Protein AF-A0A7J6M403-F1 (afdb_monomer_lite)

Organism: Perkinsus chesapeaki (NCBI:txid330153)

Structure (mmCIF, N/CA/C/O backbone):
data_AF-A0A7J6M403-F1
#
_entry.id   AF-A0A7J6M403-F1
#
loop_
_atom_site.group_PDB
_atom_site.id
_atom_site.type_symbol
_atom_site.label_atom_id
_atom_site.label_alt_id
_atom_site.label_comp_id
_atom_site.label_asym_id
_atom_site.label_entity_id
_atom_site.label_seq_id
_atom_site.pdbx_PDB_ins_code
_atom_site.Cartn_x
_atom_site.Cartn_y
_atom_site.Cartn_z
_atom_site.occupancy
_atom_site.B_iso_or_equiv
_atom_site.auth_seq_id
_atom_site.auth_comp_id
_atom_site.auth_asym_id
_atom_site.auth_atom_id
_atom_site.pdbx_PDB_model_num
ATOM 1 N N . MET A 1 1 ? -20.286 15.184 -53.473 1.00 50.78 1 MET A N 1
ATOM 2 C CA . MET A 1 1 ? -21.375 15.443 -52.517 1.00 50.78 1 MET A CA 1
ATOM 3 C C . MET A 1 1 ? -21.536 14.162 -51.740 1.00 50.78 1 MET A C 1
ATOM 5 O O . MET A 1 1 ? -21.828 13.176 -52.393 1.00 50.78 1 MET A O 1
ATOM 9 N N . ASP A 1 2 ? -21.154 14.152 -50.462 1.00 42.00 2 ASP A N 1
ATOM 10 C CA . ASP A 1 2 ? -21.871 13.470 -49.374 1.00 42.00 2 ASP A CA 1
ATOM 11 C C . ASP A 1 2 ? -21.068 13.509 -48.060 1.00 42.00 2 ASP A C 1
ATOM 13 O O . ASP A 1 2 ? -19.872 13.233 -48.029 1.00 42.00 2 ASP A O 1
ATOM 17 N N . ALA A 1 3 ? -21.791 13.954 -47.028 1.00 49.22 3 ALA A N 1
ATOM 18 C CA . ALA A 1 3 ? -21.673 13.758 -45.583 1.00 49.22 3 ALA A CA 1
ATOM 19 C C . ALA A 1 3 ? -20.280 13.614 -44.930 1.00 49.22 3 ALA A C 1
ATOM 21 O O . ALA A 1 3 ? -19.748 12.518 -44.788 1.00 49.22 3 ALA A O 1
ATOM 22 N N . ILE A 1 4 ? -19.772 14.721 -44.373 1.00 52.09 4 ILE A N 1
ATOM 23 C CA . ILE A 1 4 ? -18.971 14.682 -43.140 1.00 52.09 4 ILE A CA 1
ATOM 24 C C . ILE A 1 4 ? -19.943 15.051 -42.019 1.00 52.09 4 ILE A C 1
ATOM 26 O O . ILE A 1 4 ? -20.290 16.219 -41.845 1.00 52.09 4 ILE A O 1
ATOM 30 N N . GLU A 1 5 ? -20.465 14.023 -41.354 1.00 56.75 5 GLU A N 1
ATOM 31 C CA . GLU A 1 5 ? -21.315 14.151 -40.175 1.00 56.75 5 GLU A CA 1
ATOM 32 C C . GLU A 1 5 ? -20.516 14.658 -38.972 1.00 56.75 5 GLU A C 1
ATOM 34 O O . GLU A 1 5 ? -19.369 14.285 -38.726 1.00 56.75 5 GLU A O 1
ATOM 39 N N . GLN A 1 6 ? -21.190 15.544 -38.254 1.00 55.53 6 GLN A N 1
ATOM 40 C CA . GLN A 1 6 ? -20.806 16.223 -37.031 1.00 55.53 6 GLN A CA 1
ATOM 41 C C . GLN A 1 6 ? -20.882 15.259 -35.844 1.00 55.53 6 GLN A C 1
ATOM 43 O O . GLN A 1 6 ? -21.934 14.667 -35.627 1.00 55.53 6 GLN A O 1
ATOM 48 N N . LEU A 1 7 ? -19.828 15.182 -35.030 1.00 54.06 7 LEU A N 1
ATOM 49 C CA . LEU A 1 7 ? -19.908 14.723 -33.638 1.00 54.06 7 LEU A CA 1
ATOM 50 C C . LEU A 1 7 ? -18.900 15.516 -32.790 1.00 54.06 7 LEU A C 1
ATOM 52 O O . LEU A 1 7 ? -17.824 15.034 -32.444 1.00 54.06 7 LEU A O 1
ATOM 56 N N . GLU A 1 8 ? -19.259 16.762 -32.481 1.00 54.03 8 GLU A N 1
ATOM 57 C CA . GLU A 1 8 ? -18.756 17.480 -31.307 1.00 54.03 8 GLU A CA 1
ATOM 58 C C . GLU A 1 8 ? -19.761 17.223 -30.178 1.00 54.03 8 GLU A C 1
ATOM 60 O O . GLU A 1 8 ? -20.786 17.891 -30.073 1.00 54.03 8 GLU A O 1
ATOM 65 N N . GLU A 1 9 ? -19.521 16.185 -29.377 1.00 59.03 9 GLU A N 1
ATOM 66 C CA . GLU A 1 9 ? -20.312 15.915 -28.176 1.00 59.03 9 GLU A CA 1
ATOM 67 C C . GLU A 1 9 ? -19.639 16.628 -26.992 1.00 59.03 9 GLU A C 1
ATOM 69 O O . GLU A 1 9 ? -18.757 16.091 -26.319 1.00 59.03 9 GLU A O 1
ATOM 74 N N . GLU A 1 10 ? -20.010 17.895 -26.784 1.00 54.09 10 GLU A N 1
ATOM 75 C CA . GLU A 1 10 ? -19.673 18.650 -25.577 1.00 54.09 10 GLU A CA 1
ATOM 76 C C . GLU A 1 10 ? -20.407 18.035 -24.375 1.00 54.09 10 GLU A C 1
ATOM 78 O O . GLU A 1 10 ? -21.614 18.200 -24.189 1.00 54.09 10 GLU A O 1
ATOM 83 N N . GLY A 1 11 ? -19.670 17.305 -23.538 1.00 49.84 11 GLY A N 1
ATOM 84 C CA . GLY A 1 11 ? -20.152 16.904 -22.220 1.00 49.84 11 GLY A CA 1
ATOM 85 C C . GLY A 1 11 ? -20.379 18.125 -21.311 1.00 49.84 11 GLY A C 1
ATOM 86 O O . GLY A 1 11 ? -19.707 19.146 -21.471 1.00 49.84 11 GLY A O 1
ATOM 87 N N . PRO A 1 12 ? -21.297 18.049 -20.330 1.00 54.75 12 PRO A N 1
ATOM 88 C CA . PRO A 1 12 ? -21.637 19.185 -19.481 1.00 54.75 12 PRO A CA 1
ATOM 89 C C . PRO A 1 12 ? -20.428 19.670 -18.670 1.00 54.75 12 PRO A C 1
ATOM 91 O O . PRO A 1 12 ? -19.887 18.959 -17.819 1.00 54.75 12 PRO A O 1
ATOM 94 N N . VAL A 1 13 ? -20.035 20.918 -18.927 1.00 54.19 13 VAL A N 1
ATOM 95 C CA . VAL A 1 13 ? -19.053 21.669 -18.145 1.00 54.19 13 VAL A CA 1
ATOM 96 C C . VAL A 1 13 ? -19.700 22.044 -16.813 1.00 54.19 13 VAL A C 1
ATOM 98 O O . VAL A 1 13 ? -20.534 22.943 -16.737 1.00 54.19 13 VAL A O 1
ATOM 101 N N . PHE A 1 14 ? -19.332 21.340 -15.743 1.00 47.94 14 PHE A N 1
ATOM 102 C CA . PHE A 1 14 ? -19.705 21.736 -14.389 1.00 47.94 14 PHE A CA 1
ATOM 103 C C . PHE A 1 14 ? -18.747 22.824 -13.906 1.00 47.94 14 PHE A C 1
ATOM 105 O O . PHE A 1 14 ? -17.629 22.553 -13.467 1.00 47.94 14 PHE A O 1
ATOM 112 N N . GLU A 1 15 ? -19.198 24.070 -14.004 1.00 50.66 15 GLU A N 1
ATOM 113 C CA . GLU A 1 15 ? -18.518 25.228 -13.442 1.00 50.66 15 GLU A CA 1
ATOM 114 C C . GLU A 1 15 ? -18.664 25.195 -11.911 1.00 50.66 15 GLU A C 1
ATOM 116 O O . GLU A 1 15 ? -19.713 25.496 -11.343 1.00 50.66 15 GLU A O 1
ATOM 121 N N . ILE A 1 16 ? -17.612 24.753 -11.219 1.00 48.19 16 ILE A N 1
ATOM 122 C CA . ILE A 1 16 ? -17.556 24.787 -9.756 1.00 48.19 16 ILE A CA 1
ATOM 123 C C . ILE A 1 16 ? -17.140 26.202 -9.359 1.00 48.19 16 ILE A C 1
ATOM 125 O O . ILE A 1 16 ? -15.951 26.507 -9.263 1.00 48.19 16 ILE A O 1
ATOM 129 N N . THR A 1 17 ? -18.116 27.079 -9.127 1.00 51.16 17 THR A N 1
ATOM 130 C CA . THR A 1 17 ? -17.869 28.360 -8.461 1.00 51.16 17 THR A CA 1
ATOM 131 C C . THR A 1 17 ? -17.452 28.075 -7.011 1.00 51.16 17 THR A C 1
ATOM 133 O O . THR A 1 17 ? -18.241 27.494 -6.260 1.00 51.16 17 THR A O 1
ATOM 136 N N . PRO A 1 18 ? -16.232 28.434 -6.570 1.00 57.84 18 PRO A N 1
ATOM 137 C CA . PRO A 1 18 ? -15.883 28.320 -5.162 1.00 57.84 18 PRO A CA 1
ATOM 138 C C . PRO A 1 18 ? -16.746 29.294 -4.339 1.00 57.84 18 PRO A C 1
ATOM 140 O O . PRO A 1 18 ? -17.004 30.411 -4.797 1.00 57.84 18 PRO A O 1
ATOM 143 N N . PRO A 1 19 ? -17.193 28.911 -3.129 1.00 45.78 19 PRO A N 1
ATOM 144 C CA . PRO A 1 19 ? -17.911 29.823 -2.256 1.00 45.78 19 PRO A CA 1
ATOM 145 C C . PRO A 1 19 ? -16.990 30.990 -1.899 1.00 45.78 19 PRO A C 1
ATOM 147 O O . PRO A 1 19 ? -15.891 30.811 -1.375 1.00 45.78 19 PRO A O 1
ATOM 150 N N . ASN A 1 20 ? -17.453 32.185 -2.250 1.00 48.16 20 ASN A N 1
ATOM 151 C CA . ASN A 1 20 ? -16.823 33.454 -1.945 1.00 48.16 20 ASN A CA 1
ATOM 152 C C . ASN A 1 20 ? -16.826 33.623 -0.417 1.00 48.16 20 ASN A C 1
ATOM 154 O O . ASN A 1 20 ? -17.852 33.968 0.169 1.00 48.16 20 ASN A O 1
ATOM 158 N N . ASP A 1 21 ? -15.702 33.311 0.231 1.00 44.38 21 ASP A N 1
ATOM 159 C CA . ASP A 1 21 ? -15.497 33.489 1.671 1.00 44.38 2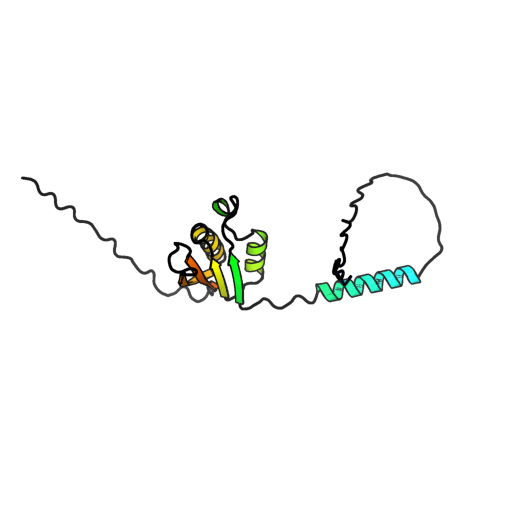1 ASP A CA 1
ATOM 160 C C . ASP A 1 21 ? -15.275 34.989 1.935 1.00 44.38 21 ASP A C 1
ATOM 162 O O . ASP A 1 21 ? -14.163 35.496 2.107 1.00 44.38 21 ASP A O 1
ATOM 166 N N . GLY A 1 22 ? -16.378 35.732 1.828 1.00 43.03 22 GLY A N 1
ATOM 167 C CA . GLY A 1 22 ? -16.460 37.169 2.027 1.00 43.03 22 GLY A CA 1
ATOM 168 C C . GLY A 1 22 ? -16.292 37.507 3.499 1.00 43.03 22 GLY A C 1
ATOM 169 O O . GLY A 1 22 ? -17.265 37.673 4.229 1.00 43.03 22 GLY A O 1
ATOM 170 N N . LEU A 1 23 ? -15.042 37.644 3.935 1.00 45.06 23 LEU A N 1
ATOM 171 C CA . LEU A 1 23 ? -14.702 38.236 5.222 1.00 45.06 23 LEU A CA 1
ATOM 172 C C . LEU A 1 23 ? -14.789 39.771 5.125 1.00 45.06 23 LEU A C 1
ATOM 174 O O . LEU A 1 23 ? -13.787 40.478 5.218 1.00 45.06 23 LEU A O 1
ATOM 178 N N . THR A 1 24 ? -15.990 40.316 4.931 1.00 43.69 24 THR A N 1
ATOM 179 C CA . THR A 1 24 ? -16.255 41.749 5.110 1.00 43.69 24 THR A CA 1
ATOM 180 C C . THR A 1 24 ? -16.683 42.000 6.547 1.00 43.69 24 THR A C 1
ATOM 182 O O . THR A 1 24 ? -17.847 41.918 6.924 1.00 43.69 24 THR A O 1
ATOM 185 N N . LYS A 1 25 ? -15.696 42.330 7.380 1.00 47.28 25 LYS A N 1
ATOM 186 C CA . LYS A 1 25 ? -15.919 42.947 8.684 1.00 47.28 25 LYS A CA 1
ATOM 187 C C . LYS A 1 25 ? -16.156 44.441 8.449 1.00 47.28 25 LYS A C 1
ATOM 189 O O . LYS A 1 25 ? -15.215 45.227 8.512 1.00 47.28 25 LYS A O 1
ATOM 194 N N . GLN A 1 26 ? -17.394 44.823 8.151 1.00 41.19 26 GLN A N 1
ATOM 195 C CA . GLN A 1 26 ? -17.844 46.202 8.316 1.00 41.19 26 GLN A CA 1
ATOM 196 C C . GLN A 1 26 ? -19.027 46.251 9.274 1.00 41.19 26 GLN A C 1
ATOM 198 O O . GLN A 1 26 ? -19.884 45.374 9.315 1.00 41.19 26 GLN A O 1
ATOM 203 N N . ARG A 1 27 ? -18.892 47.236 10.145 1.00 42.66 27 ARG A N 1
ATOM 204 C CA . ARG A 1 27 ? -19.609 47.521 11.372 1.00 42.66 27 ARG A CA 1
ATOM 205 C C . ARG A 1 27 ? -20.760 48.465 11.034 1.00 42.66 27 ARG A C 1
ATOM 207 O O . ARG A 1 27 ? -20.594 49.263 10.119 1.00 42.66 27 ARG A O 1
ATOM 214 N N . ASP A 1 28 ? -21.792 48.388 11.866 1.00 41.41 28 ASP A N 1
ATOM 215 C CA . ASP A 1 28 ? -22.802 49.415 12.133 1.00 41.41 28 ASP A CA 1
ATOM 216 C C . ASP A 1 28 ? -23.722 49.780 10.954 1.00 41.41 28 ASP A C 1
ATOM 218 O O . ASP A 1 28 ? -23.312 50.433 10.004 1.00 41.41 28 ASP A O 1
ATOM 222 N N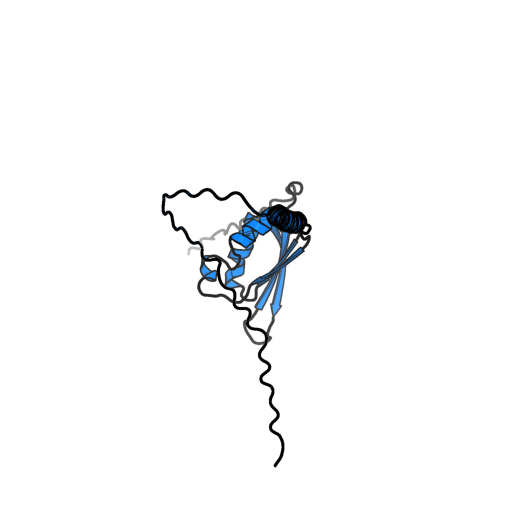 . GLU A 1 29 ? -24.986 49.358 11.023 1.00 45.12 29 GLU A N 1
ATOM 223 C CA . GLU A 1 29 ? -26.123 50.254 11.296 1.00 45.12 29 GLU A CA 1
ATOM 224 C C . GLU A 1 29 ? -27.448 49.470 11.276 1.00 45.12 29 GLU A C 1
ATOM 226 O O . GLU A 1 29 ? -27.579 48.405 10.670 1.00 45.12 29 GLU A O 1
ATOM 231 N N . GLU A 1 30 ? -28.370 49.969 12.087 1.00 50.50 30 GLU A N 1
ATOM 232 C CA . GLU A 1 30 ? -29.672 49.432 12.464 1.00 50.50 30 GLU A CA 1
ATOM 233 C C . GLU A 1 30 ? -30.656 49.451 11.284 1.00 50.50 30 GLU A C 1
ATOM 235 O O . GLU A 1 30 ? -30.609 50.371 10.478 1.00 50.50 30 GLU A O 1
ATOM 240 N N . ASP A 1 31 ? -31.587 48.492 11.218 1.00 42.38 31 ASP A N 1
ATOM 241 C CA . ASP A 1 31 ? -32.979 48.847 10.916 1.00 42.38 31 ASP A CA 1
ATOM 242 C C . ASP A 1 31 ? -33.960 47.707 11.221 1.00 42.38 31 ASP A C 1
ATOM 244 O O . ASP A 1 31 ? -33.784 46.540 10.853 1.00 42.38 31 ASP A O 1
ATOM 248 N N . GLU A 1 32 ? -35.013 48.088 11.937 1.00 51.50 32 GLU A N 1
ATOM 249 C CA . GLU A 1 32 ? -36.179 47.290 12.274 1.00 51.50 32 GLU A CA 1
ATOM 250 C C . GLU A 1 32 ? -37.001 46.977 11.019 1.00 51.50 32 GLU A C 1
ATOM 252 O O . GLU A 1 32 ? -37.567 47.881 10.423 1.00 51.50 32 GLU A O 1
ATOM 257 N N . HIS A 1 33 ? -37.201 45.698 10.688 1.00 45.75 33 HIS A N 1
ATOM 258 C CA . HIS A 1 33 ? -38.421 45.260 10.001 1.00 45.75 33 HIS A CA 1
ATOM 259 C C . HIS A 1 33 ? -38.770 43.810 10.366 1.00 45.75 33 HIS A C 1
ATOM 261 O O . HIS A 1 33 ? -38.277 42.837 9.796 1.00 45.75 33 HIS A O 1
ATOM 267 N N . GLN A 1 34 ? -39.687 43.676 11.328 1.00 50.94 34 GLN A N 1
ATOM 268 C CA . GLN A 1 34 ? -40.567 42.517 11.448 1.00 50.94 34 GLN A CA 1
ATOM 269 C C . GLN A 1 34 ? -41.503 42.477 10.233 1.00 50.94 34 GLN A C 1
ATOM 271 O O . GLN A 1 34 ? -42.363 43.345 10.121 1.00 50.94 34 GLN A O 1
ATOM 276 N N . ALA A 1 35 ? -41.369 41.471 9.365 1.00 47.78 35 ALA A N 1
ATOM 277 C CA . ALA A 1 35 ? -42.483 40.778 8.696 1.00 47.78 35 ALA A CA 1
ATOM 278 C C . ALA A 1 35 ? -41.960 39.795 7.631 1.00 47.78 35 ALA A C 1
ATOM 280 O O . ALA A 1 35 ? -41.350 40.197 6.646 1.00 47.78 35 ALA A O 1
ATOM 281 N N . GLY A 1 36 ? -42.287 38.510 7.798 1.00 45.84 36 GLY A N 1
ATOM 282 C CA . GLY A 1 36 ? -41.981 37.429 6.854 1.00 45.84 36 GLY A CA 1
ATOM 283 C C . GLY A 1 36 ? -40.774 36.607 7.314 1.00 45.84 36 GLY A C 1
ATOM 284 O O . GLY A 1 36 ? -39.715 37.150 7.576 1.00 45.84 36 GLY A O 1
ATOM 285 N N . THR A 1 37 ? -40.826 35.293 7.482 1.00 48.41 37 THR A N 1
ATOM 286 C CA . THR A 1 37 ? -41.685 34.283 6.865 1.00 48.41 37 THR A CA 1
ATOM 287 C C . THR A 1 37 ? -41.489 32.994 7.674 1.00 48.41 37 THR A C 1
ATOM 289 O O . THR A 1 37 ? -40.392 32.440 7.694 1.00 48.41 37 THR A O 1
ATOM 292 N N . ALA A 1 38 ? -42.535 32.482 8.332 1.00 53.84 38 ALA A N 1
ATOM 293 C CA . ALA A 1 38 ? -42.477 31.169 8.992 1.00 53.84 38 ALA A CA 1
ATOM 294 C C . ALA A 1 38 ? -42.060 30.053 8.004 1.00 53.84 38 ALA A C 1
ATOM 296 O O . ALA A 1 38 ? -41.293 29.164 8.357 1.00 53.84 38 ALA A O 1
ATOM 297 N N . ALA A 1 39 ? -42.431 30.200 6.728 1.00 56.16 39 ALA A N 1
ATOM 298 C CA . ALA A 1 39 ? -42.035 29.310 5.638 1.00 56.16 39 ALA A CA 1
ATOM 299 C C . ALA A 1 39 ? -40.512 29.265 5.367 1.00 56.16 39 ALA A C 1
ATOM 301 O O . ALA A 1 39 ? -39.985 28.209 5.035 1.00 56.16 39 ALA A O 1
ATOM 302 N N . ALA A 1 40 ? -39.770 30.367 5.552 1.00 53.59 40 ALA A N 1
ATOM 303 C CA . ALA A 1 40 ? -38.318 30.375 5.322 1.00 53.59 40 ALA A CA 1
ATOM 304 C C . ALA A 1 40 ? -37.523 29.763 6.489 1.00 53.59 40 ALA A C 1
ATOM 306 O O . ALA A 1 40 ? -36.380 29.335 6.309 1.00 53.59 40 ALA A O 1
ATOM 307 N N . ALA A 1 41 ? -38.106 29.724 7.691 1.00 53.59 41 ALA A N 1
ATOM 308 C CA . ALA A 1 41 ? -37.539 29.007 8.829 1.00 53.59 41 ALA A CA 1
ATOM 309 C C . ALA A 1 41 ? -37.750 27.491 8.681 1.00 53.59 41 ALA A C 1
ATOM 311 O O . ALA A 1 41 ? -36.801 26.730 8.870 1.00 53.59 41 ALA A O 1
ATOM 312 N N . GLU A 1 42 ? -38.943 27.074 8.245 1.00 55.28 42 GLU A N 1
ATOM 313 C CA . GLU A 1 42 ? -39.270 25.669 7.976 1.00 55.28 42 GLU A CA 1
ATOM 314 C C . GLU A 1 42 ? -38.431 25.092 6.822 1.00 55.28 42 GLU A C 1
ATOM 316 O O . GLU A 1 42 ? -37.837 24.025 6.972 1.00 55.28 42 GLU A O 1
ATOM 321 N N . GLU A 1 43 ? -38.251 25.814 5.709 1.00 53.12 43 GLU A N 1
ATOM 322 C CA . GLU A 1 43 ? -37.371 25.357 4.618 1.00 53.12 43 GLU A CA 1
ATOM 323 C C . GLU A 1 43 ? -35.899 25.231 5.053 1.00 53.12 43 GLU A C 1
ATOM 325 O O . GLU A 1 43 ? -35.199 24.301 4.643 1.00 53.12 43 GLU A O 1
ATOM 330 N N . ARG A 1 44 ? -35.413 26.113 5.938 1.00 54.16 44 ARG A N 1
ATOM 331 C CA . ARG A 1 44 ? -34.046 26.026 6.486 1.00 54.16 44 ARG A CA 1
ATOM 332 C C . ARG A 1 44 ? -33.865 24.848 7.447 1.00 54.16 44 ARG A C 1
ATOM 334 O O . ARG A 1 44 ? -32.767 24.290 7.492 1.00 54.16 44 ARG A O 1
ATOM 341 N N . GLU A 1 45 ? -34.891 24.450 8.196 1.00 54.88 45 GLU A N 1
ATOM 342 C CA . GLU A 1 45 ? -34.852 23.240 9.032 1.00 54.88 45 GLU A CA 1
ATOM 343 C C . GLU A 1 45 ? -34.932 21.952 8.205 1.00 54.88 45 GLU A C 1
ATOM 345 O O . GLU A 1 45 ? -34.206 20.995 8.487 1.00 54.88 45 GLU A O 1
ATOM 350 N N . VAL A 1 46 ? -35.726 21.935 7.131 1.00 56.94 46 VAL A N 1
ATOM 351 C CA . VAL A 1 46 ? -35.808 20.794 6.202 1.00 56.94 46 VAL A CA 1
ATOM 352 C C . VAL A 1 46 ? -34.479 20.577 5.464 1.00 56.94 46 VAL A C 1
ATOM 354 O O . VAL A 1 46 ? -34.037 19.443 5.287 1.00 56.94 46 VAL A O 1
ATOM 357 N N . ILE A 1 47 ? -33.775 21.648 5.086 1.00 54.41 47 ILE A N 1
ATOM 358 C CA . ILE A 1 47 ? -32.448 21.534 4.459 1.00 54.41 47 ILE A CA 1
ATOM 359 C C . ILE A 1 47 ? -31.391 21.060 5.471 1.00 54.41 47 ILE A C 1
ATOM 361 O O . ILE A 1 47 ? -30.573 20.206 5.125 1.00 54.41 47 ILE A O 1
ATOM 365 N N . LYS A 1 48 ? -31.423 21.546 6.723 1.00 54.81 48 LYS A N 1
ATOM 366 C CA . LYS A 1 48 ? -30.505 21.092 7.787 1.00 54.81 48 LYS A CA 1
ATOM 367 C C . LYS A 1 48 ? -30.693 19.612 8.124 1.00 54.81 48 LYS A C 1
ATOM 369 O O . LYS A 1 48 ? -29.717 18.864 8.122 1.00 54.81 48 LYS A O 1
ATOM 374 N N . SER A 1 49 ? -31.936 19.182 8.330 1.00 53.25 49 SER A N 1
ATOM 375 C CA . SER A 1 49 ? -32.267 17.785 8.644 1.00 53.25 49 SER A CA 1
ATOM 376 C C . SER A 1 49 ? -31.857 16.828 7.521 1.00 53.25 49 SER A C 1
ATOM 378 O O . SER A 1 49 ? -31.251 15.792 7.793 1.00 53.25 49 SER A O 1
ATOM 380 N N . ARG A 1 50 ? -32.052 17.218 6.255 1.00 50.50 50 ARG A N 1
ATOM 381 C CA . ARG A 1 50 ? -31.588 16.434 5.102 1.00 50.50 50 ARG A CA 1
ATOM 382 C C . ARG A 1 50 ? -30.056 16.349 5.019 1.00 50.50 50 ARG A C 1
ATOM 384 O O . ARG A 1 50 ? -29.520 15.299 4.675 1.00 50.50 50 ARG A O 1
ATOM 391 N N . THR A 1 51 ? -29.330 17.417 5.373 1.00 53.56 51 THR A N 1
ATOM 392 C CA . THR A 1 51 ? -27.854 17.391 5.422 1.00 53.56 51 THR A CA 1
ATOM 393 C C . THR A 1 51 ? -27.268 16.583 6.581 1.00 53.56 51 THR A C 1
ATOM 395 O O . THR A 1 51 ? -26.152 16.079 6.443 1.00 53.56 51 THR A O 1
ATOM 398 N N . ASP A 1 52 ? -27.985 16.426 7.695 1.00 51.09 52 ASP A N 1
ATOM 399 C CA . ASP A 1 52 ? -27.526 15.637 8.847 1.00 51.09 52 ASP A CA 1
ATOM 400 C C . ASP A 1 52 ? -27.722 14.124 8.644 1.00 51.09 52 ASP A C 1
ATOM 402 O O . ASP A 1 52 ? -26.911 13.313 9.104 1.00 51.09 52 ASP A O 1
ATOM 406 N N . GLU A 1 53 ? -28.732 13.727 7.870 1.00 52.66 53 GLU A N 1
ATOM 407 C CA . GLU A 1 53 ? -29.027 12.320 7.574 1.00 52.66 53 GLU A CA 1
ATOM 408 C C . GLU A 1 53 ? -27.937 11.656 6.701 1.00 52.66 53 GLU A C 1
ATOM 410 O O . GLU A 1 53 ? -27.539 10.510 6.922 1.00 52.66 53 GLU A O 1
ATOM 415 N N . TRP A 1 54 ? -27.335 12.404 5.767 1.00 54.25 54 TRP A N 1
ATOM 416 C CA . TRP A 1 54 ? -26.202 11.908 4.968 1.00 54.25 54 TRP A CA 1
ATOM 417 C C . TRP A 1 54 ? -24.870 11.900 5.725 1.00 54.25 54 TRP A C 1
ATOM 419 O O . TRP A 1 54 ? -23.968 11.141 5.376 1.00 54.25 54 TRP A O 1
ATOM 429 N N . ARG A 1 55 ? -24.723 12.737 6.760 1.00 53.97 55 ARG A N 1
ATOM 430 C CA . ARG A 1 55 ? -23.494 12.818 7.572 1.00 53.97 55 ARG A CA 1
ATOM 431 C C . ARG A 1 55 ? -23.381 11.697 8.599 1.00 53.97 55 ARG A C 1
ATOM 433 O O . ARG A 1 55 ? -22.278 11.398 9.048 1.00 53.97 55 ARG A O 1
ATOM 440 N N . THR A 1 56 ? -24.503 11.090 8.969 1.00 56.50 56 THR A N 1
ATOM 441 C CA . THR A 1 56 ? -24.571 10.023 9.978 1.00 56.50 56 THR A CA 1
ATOM 442 C C . THR A 1 56 ? -24.463 8.624 9.378 1.00 56.50 56 THR A C 1
ATOM 444 O O . THR A 1 56 ? -24.078 7.687 10.074 1.00 56.50 56 THR A O 1
ATOM 447 N N . THR A 1 57 ? -24.693 8.480 8.072 1.00 59.88 57 THR A N 1
ATOM 448 C CA . THR A 1 57 ? -24.524 7.204 7.368 1.00 59.88 57 THR A CA 1
ATOM 449 C C . THR A 1 57 ? -23.085 7.067 6.866 1.00 59.88 57 THR A C 1
ATOM 451 O O . THR A 1 57 ? -22.804 7.134 5.670 1.00 59.88 57 THR A O 1
ATOM 454 N N . THR A 1 58 ? -22.125 6.909 7.781 1.00 68.62 58 THR A N 1
ATOM 455 C CA . THR A 1 58 ? -20.759 6.549 7.379 1.00 68.62 58 THR A CA 1
ATOM 456 C C . THR A 1 58 ? -20.730 5.082 6.984 1.00 68.62 58 THR A C 1
ATOM 458 O O . THR A 1 58 ? -21.143 4.221 7.763 1.00 68.62 58 THR A O 1
ATOM 461 N N . LEU A 1 59 ? -20.221 4.794 5.786 1.00 73.44 59 LEU A N 1
ATOM 462 C CA . LEU A 1 59 ? -19.989 3.424 5.344 1.00 73.44 59 LEU A CA 1
ATOM 463 C C . LEU A 1 59 ? -19.134 2.667 6.377 1.00 73.44 59 LEU A C 1
ATOM 465 O O . LEU A 1 59 ? -18.251 3.270 7.001 1.00 73.44 59 LEU A O 1
ATOM 469 N N . PRO A 1 60 ? -19.369 1.357 6.561 1.00 82.62 60 PRO A N 1
ATOM 470 C CA . PRO A 1 60 ? -18.535 0.552 7.438 1.00 82.62 60 PRO A CA 1
ATOM 471 C C . PRO A 1 60 ? -17.079 0.598 6.969 1.00 82.62 60 PRO A C 1
ATOM 473 O O . PRO A 1 60 ? -16.787 0.760 5.781 1.00 82.62 60 PRO A O 1
ATOM 476 N N . SER A 1 61 ? -16.150 0.447 7.914 1.00 87.06 61 SER A N 1
ATOM 477 C CA . SER A 1 61 ? -14.732 0.382 7.564 1.00 87.06 61 SER A CA 1
ATOM 478 C C . SER A 1 61 ? -14.467 -0.836 6.675 1.00 87.06 61 SER A C 1
ATOM 480 O O . SER A 1 61 ? -14.941 -1.929 6.993 1.00 87.06 61 SER A O 1
ATOM 482 N N . PRO A 1 62 ? -13.737 -0.670 5.561 1.00 92.31 62 PRO A N 1
ATOM 483 C CA . PRO A 1 62 ? -13.499 -1.763 4.634 1.00 92.31 62 PRO A CA 1
ATOM 484 C C . PRO A 1 62 ? -12.566 -2.810 5.249 1.00 92.31 62 PRO A C 1
ATOM 486 O O . PRO A 1 62 ? -11.601 -2.477 5.938 1.00 92.31 62 PRO A O 1
ATOM 489 N N . ASP A 1 63 ? -12.809 -4.086 4.944 1.00 92.44 63 ASP A N 1
ATOM 490 C CA . ASP A 1 63 ? -11.916 -5.176 5.354 1.00 92.44 63 ASP A CA 1
ATOM 491 C C . ASP A 1 63 ? -10.605 -5.183 4.553 1.00 92.44 63 ASP A C 1
ATOM 493 O O . ASP A 1 63 ? -9.543 -5.508 5.092 1.00 92.44 63 ASP A O 1
ATOM 497 N N . ILE A 1 64 ? -10.685 -4.823 3.267 1.00 95.56 64 ILE A N 1
ATOM 498 C CA . ILE A 1 64 ? -9.567 -4.838 2.322 1.00 95.56 64 ILE A CA 1
ATOM 499 C C . ILE A 1 64 ? -9.510 -3.505 1.583 1.00 95.56 64 ILE A C 1
ATOM 501 O O . ILE A 1 64 ? -10.519 -3.032 1.063 1.00 95.56 64 ILE A O 1
ATOM 505 N N . VAL A 1 65 ? -8.314 -2.930 1.484 1.00 96.44 65 VAL A N 1
ATOM 506 C CA . VAL A 1 65 ? -8.040 -1.769 0.630 1.00 96.44 65 VAL A CA 1
ATOM 507 C C . VAL A 1 65 ? -6.972 -2.134 -0.392 1.00 96.44 65 VAL A C 1
ATOM 509 O O . VAL A 1 65 ? -5.915 -2.654 -0.041 1.00 96.44 65 VAL A O 1
ATOM 512 N N . VAL A 1 66 ? -7.239 -1.836 -1.661 1.00 96.75 66 VAL A N 1
ATOM 513 C CA . VAL A 1 66 ? -6.264 -1.973 -2.748 1.00 96.75 66 VAL A CA 1
ATOM 514 C C . VAL A 1 66 ? -5.733 -0.587 -3.090 1.00 96.75 66 VAL A C 1
ATOM 516 O O . VAL A 1 66 ? -6.514 0.333 -3.323 1.00 96.75 66 VAL A O 1
ATOM 519 N N . ILE A 1 67 ? -4.411 -0.424 -3.097 1.00 94.56 67 ILE A N 1
ATOM 520 C CA . ILE A 1 67 ? -3.750 0.852 -3.386 1.00 94.56 67 ILE A CA 1
ATOM 521 C C . ILE A 1 67 ? -2.850 0.657 -4.597 1.00 94.56 67 ILE A C 1
ATOM 523 O O . ILE A 1 67 ? -1.941 -0.169 -4.556 1.00 94.56 67 ILE A O 1
ATOM 527 N N . SER A 1 68 ? -3.080 1.439 -5.650 1.00 92.69 68 SER A N 1
ATOM 528 C CA . SER A 1 68 ? -2.171 1.523 -6.792 1.00 92.69 68 SER A CA 1
ATOM 529 C C . SER A 1 68 ? -1.241 2.719 -6.621 1.00 92.69 68 SER A C 1
ATOM 531 O O . SER A 1 68 ? -1.694 3.849 -6.427 1.00 92.69 68 SER A O 1
ATOM 533 N N . PHE A 1 69 ? 0.059 2.461 -6.670 1.00 89.50 69 PHE A N 1
ATOM 534 C CA . PHE A 1 69 ? 1.110 3.459 -6.592 1.00 89.50 69 PHE A CA 1
ATOM 535 C C . PHE A 1 69 ? 1.692 3.665 -7.992 1.00 89.50 69 PHE A C 1
ATOM 537 O O . PHE A 1 69 ? 2.424 2.791 -8.466 1.00 89.50 69 PHE A O 1
ATOM 544 N N . PRO A 1 70 ? 1.366 4.791 -8.654 1.00 84.06 70 PRO A N 1
ATOM 545 C CA . PRO A 1 70 ? 1.838 5.066 -10.003 1.00 84.06 70 PRO A CA 1
ATOM 546 C C . PRO A 1 70 ? 3.357 5.308 -10.039 1.00 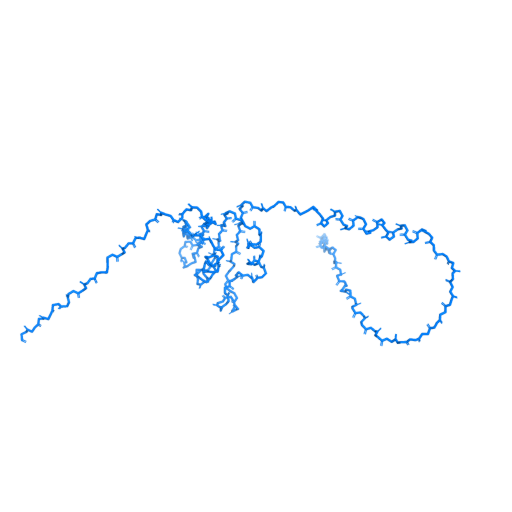84.06 70 PRO A C 1
ATOM 548 O O . PRO A 1 70 ? 3.981 5.531 -8.990 1.00 84.06 70 PRO A O 1
ATOM 551 N N . PRO A 1 71 ? 3.962 5.324 -11.243 1.00 76.50 71 PRO A N 1
ATOM 552 C CA . PRO A 1 71 ? 5.365 5.667 -11.412 1.00 76.50 71 PRO A CA 1
ATOM 553 C C . PRO A 1 71 ? 5.631 7.071 -10.872 1.00 76.50 71 PRO A C 1
ATOM 555 O O . PRO A 1 71 ? 4.766 7.950 -10.893 1.00 76.50 71 PRO A O 1
ATOM 558 N N . LYS A 1 72 ? 6.839 7.278 -10.356 1.00 70.56 72 LYS A N 1
ATOM 559 C CA . LYS A 1 72 ? 7.195 8.479 -9.601 1.00 70.56 72 LYS A CA 1
ATOM 560 C C . LYS A 1 72 ? 6.881 9.790 -10.325 1.00 70.56 72 LYS A C 1
ATO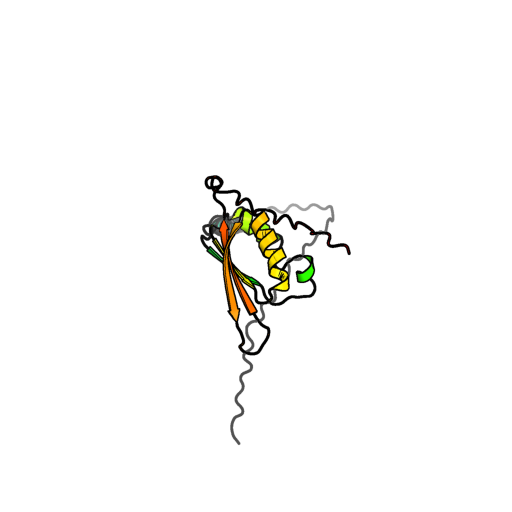M 562 O O . LYS A 1 72 ? 7.189 9.975 -11.498 1.00 70.56 72 LYS A O 1
ATOM 567 N N . SER A 1 73 ? 6.452 10.771 -9.532 1.00 65.25 73 SER A N 1
ATOM 568 C CA . SER A 1 73 ? 6.759 12.182 -9.782 1.00 65.25 73 SER A CA 1
ATOM 569 C C . SER A 1 73 ? 7.982 12.571 -8.938 1.00 65.25 73 SER A C 1
ATOM 571 O O . SER A 1 73 ? 8.235 11.951 -7.904 1.00 65.25 73 SER A O 1
ATOM 573 N N . LYS A 1 74 ? 8.735 13.622 -9.301 1.00 66.19 74 LYS A N 1
ATOM 574 C CA . LYS A 1 74 ? 9.929 14.079 -8.540 1.00 66.19 74 LYS A CA 1
ATOM 575 C C . LYS A 1 74 ? 9.683 14.250 -7.027 1.00 66.19 74 LYS A C 1
ATOM 577 O O . LYS A 1 74 ? 10.607 14.166 -6.225 1.00 66.19 74 LYS A O 1
ATOM 582 N N . ARG A 1 75 ? 8.431 14.491 -6.629 1.00 65.88 75 ARG A N 1
ATOM 583 C CA . ARG A 1 75 ? 8.008 14.679 -5.238 1.00 65.88 75 ARG A CA 1
ATOM 584 C C . ARG A 1 75 ? 7.952 13.372 -4.438 1.00 65.88 75 ARG A C 1
ATOM 586 O O . ARG A 1 75 ?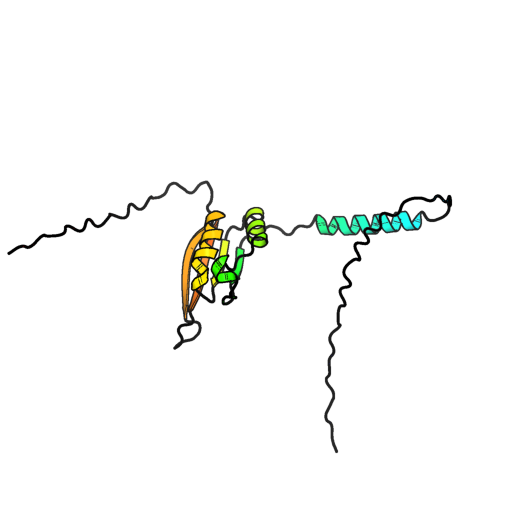 8.297 13.376 -3.256 1.00 65.88 75 ARG A O 1
ATOM 593 N N . SER A 1 76 ? 7.557 12.259 -5.055 1.00 65.12 76 SER A N 1
ATOM 594 C CA . SER A 1 76 ? 7.337 11.006 -4.326 1.00 65.12 76 SER A CA 1
ATOM 595 C C . SER A 1 76 ? 8.621 10.269 -3.957 1.00 65.12 76 SER A C 1
ATOM 597 O O . SER A 1 76 ? 8.631 9.474 -3.020 1.00 65.12 76 SER A O 1
ATOM 599 N N . GLU A 1 77 ? 9.750 10.606 -4.588 1.00 66.75 77 GLU A N 1
ATOM 600 C CA . GLU A 1 77 ? 11.057 10.082 -4.180 1.00 66.75 77 GLU A CA 1
ATOM 601 C C . GLU A 1 77 ? 11.413 10.450 -2.750 1.00 66.75 77 GLU A C 1
ATOM 603 O O . GLU A 1 77 ? 12.038 9.654 -2.053 1.00 66.75 77 GLU A O 1
ATOM 608 N N . LYS A 1 78 ? 11.036 11.653 -2.305 1.00 70.56 78 LYS A N 1
ATOM 609 C CA . LYS A 1 78 ? 11.412 12.162 -0.988 1.00 70.56 78 LYS A CA 1
ATOM 610 C C . LYS A 1 78 ? 10.433 11.699 0.087 1.00 70.56 78 LYS A C 1
ATOM 612 O O . LYS A 1 78 ? 10.892 11.209 1.119 1.00 70.56 78 LYS A O 1
ATOM 617 N N . GLU A 1 79 ? 9.130 11.791 -0.179 1.00 74.56 79 GLU A N 1
ATOM 618 C CA . GLU A 1 79 ? 8.063 11.632 0.826 1.00 74.56 79 GLU A CA 1
ATOM 619 C C . GLU A 1 79 ? 7.280 10.306 0.752 1.00 74.56 79 GLU A C 1
ATOM 621 O O . GLU A 1 79 ? 6.431 10.069 1.613 1.00 74.56 79 GLU A O 1
ATOM 626 N N . GLY A 1 80 ? 7.569 9.445 -0.232 1.00 78.44 80 GLY A N 1
ATOM 627 C CA . GLY A 1 80 ? 6.707 8.312 -0.582 1.00 78.44 80 GLY A CA 1
ATOM 628 C C . GLY A 1 80 ? 5.531 8.754 -1.456 1.00 78.44 80 GLY A C 1
ATOM 629 O O . GLY A 1 80 ? 5.276 9.950 -1.628 1.00 78.44 80 GLY A O 1
ATOM 630 N N . ASN A 1 81 ? 4.819 7.796 -2.042 1.00 85.50 81 ASN A N 1
ATOM 631 C CA . ASN A 1 81 ? 3.606 8.072 -2.805 1.00 85.50 81 ASN A CA 1
ATOM 632 C C . ASN A 1 81 ? 2.363 8.156 -1.902 1.00 85.50 81 ASN A C 1
ATOM 634 O O . ASN A 1 81 ? 1.350 8.708 -2.323 1.00 85.50 81 ASN A O 1
ATOM 638 N N . LEU A 1 82 ? 2.420 7.635 -0.669 1.00 88.38 82 LEU A N 1
ATOM 639 C CA . LEU A 1 82 ? 1.272 7.549 0.235 1.00 88.38 82 LEU A CA 1
ATOM 640 C C . LEU A 1 82 ? 0.966 8.892 0.939 1.00 88.38 82 LEU A C 1
ATOM 642 O O . LEU A 1 82 ? 1.708 9.288 1.852 1.00 88.38 82 LEU A O 1
ATOM 646 N N . PRO A 1 83 ? -0.149 9.585 0.616 1.00 88.81 83 PRO A N 1
ATOM 647 C CA . PRO A 1 83 ? -0.436 10.911 1.164 1.00 88.81 83 PRO A CA 1
ATOM 648 C C . PRO A 1 83 ? -0.683 10.894 2.676 1.00 88.81 83 PRO A C 1
ATOM 650 O O . PRO A 1 83 ? -1.326 9.990 3.212 1.00 88.81 83 PRO A O 1
ATOM 653 N N . LYS A 1 84 ? -0.255 11.951 3.382 1.00 90.81 84 LYS A N 1
ATOM 654 C CA . LYS A 1 84 ? -0.431 12.083 4.846 1.00 90.81 84 LYS A CA 1
ATOM 655 C C . LYS A 1 84 ? -1.887 11.912 5.295 1.00 90.81 84 LYS A C 1
ATOM 657 O O . LYS A 1 84 ? -2.134 11.244 6.297 1.00 90.81 84 LYS A O 1
ATOM 662 N N . LEU A 1 85 ? -2.832 12.500 4.558 1.00 91.12 85 LEU A N 1
ATOM 663 C CA . LEU A 1 85 ? -4.261 12.402 4.864 1.00 91.12 85 LEU A CA 1
ATOM 664 C C . LEU A 1 85 ? -4.755 10.955 4.753 1.00 91.12 85 LEU A C 1
ATOM 666 O O . LEU A 1 85 ? -5.434 10.467 5.651 1.00 91.12 85 LEU A O 1
ATOM 670 N N . PHE A 1 86 ? -4.328 10.246 3.709 1.00 92.50 86 PHE A N 1
ATOM 671 C CA . PHE A 1 86 ? -4.681 8.848 3.502 1.00 92.50 86 PHE A CA 1
ATOM 672 C C . PHE A 1 86 ? -4.092 7.94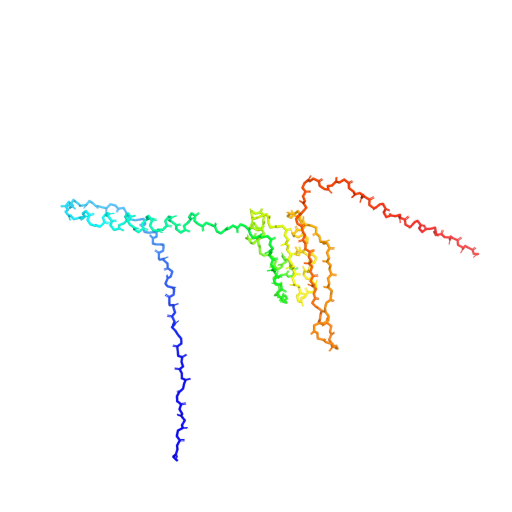1 4.592 1.00 92.50 86 PHE A C 1
ATOM 674 O O . PHE A 1 86 ? -4.779 7.066 5.106 1.00 92.50 86 PHE A O 1
ATOM 681 N N . ARG A 1 87 ? -2.863 8.213 5.057 1.00 93.25 87 ARG A N 1
ATOM 682 C CA . ARG A 1 87 ? -2.282 7.520 6.227 1.00 93.25 87 ARG A CA 1
ATOM 683 C C . ARG A 1 87 ? -3.102 7.727 7.500 1.00 93.25 87 ARG A C 1
ATOM 685 O O . ARG A 1 87 ? -3.251 6.802 8.294 1.00 93.25 87 ARG A O 1
ATOM 692 N N . ARG A 1 88 ? -3.619 8.941 7.715 1.00 93.38 88 ARG A N 1
ATOM 693 C CA . ARG A 1 88 ? -4.492 9.245 8.858 1.00 93.38 88 ARG A CA 1
ATOM 694 C C . ARG A 1 88 ? -5.818 8.495 8.748 1.00 93.38 88 ARG A C 1
ATOM 696 O O . ARG A 1 88 ? -6.264 7.952 9.753 1.00 93.38 88 ARG A O 1
ATOM 703 N N . TRP A 1 89 ? -6.397 8.443 7.550 1.00 93.56 89 TRP A N 1
ATOM 704 C CA . TRP A 1 89 ? -7.608 7.674 7.285 1.00 93.56 89 TRP A CA 1
ATOM 705 C C . TRP A 1 89 ? -7.391 6.181 7.543 1.00 93.56 89 TRP A C 1
ATOM 707 O O . TRP A 1 89 ? -8.104 5.629 8.369 1.00 93.56 89 TRP A O 1
ATOM 717 N N . LEU A 1 90 ? -6.335 5.573 6.982 1.00 93.69 90 LEU A N 1
ATOM 718 C CA . LEU A 1 90 ? -5.995 4.160 7.208 1.00 93.69 90 LEU A CA 1
ATOM 719 C C . LEU A 1 90 ? -5.888 3.802 8.694 1.00 93.69 90 LEU A C 1
ATOM 721 O O . LEU A 1 90 ? -6.365 2.748 9.114 1.00 93.69 90 LEU A O 1
ATOM 725 N N . ARG A 1 91 ? -5.274 4.687 9.492 1.00 91.69 91 ARG A N 1
ATOM 726 C CA . ARG A 1 91 ? -5.177 4.519 10.947 1.00 91.69 91 ARG A CA 1
ATOM 727 C C . ARG A 1 91 ? -6.550 4.529 11.620 1.00 91.69 91 ARG A C 1
ATOM 729 O O . ARG A 1 91 ? -6.772 3.738 12.525 1.00 91.69 91 ARG A O 1
ATOM 736 N N . ALA A 1 92 ? -7.440 5.430 11.207 1.00 90.81 92 ALA A N 1
ATOM 737 C CA . ALA A 1 92 ? -8.776 5.559 11.784 1.00 90.81 92 ALA A CA 1
ATOM 738 C C . ALA A 1 92 ? -9.709 4.413 11.364 1.00 90.81 92 ALA A C 1
ATOM 740 O O . ALA A 1 92 ? -10.498 3.948 12.176 1.00 90.81 92 ALA A O 1
ATOM 741 N N . SER A 1 93 ? -9.595 3.941 10.121 1.00 90.88 93 SER A N 1
ATOM 742 C CA . SER A 1 93 ? -10.415 2.852 9.582 1.00 90.88 93 SER A CA 1
ATOM 743 C C . SER A 1 93 ? -9.993 1.457 10.052 1.00 90.88 93 SER A C 1
ATOM 745 O O . SER A 1 93 ? -10.762 0.522 9.887 1.00 90.88 93 SER A O 1
ATOM 747 N N . ALA A 1 94 ? -8.774 1.295 10.590 1.00 89.75 94 ALA A N 1
ATOM 748 C CA . ALA A 1 94 ? -8.244 0.009 11.067 1.00 89.75 94 ALA A CA 1
ATOM 749 C C . ALA A 1 94 ? -8.451 -1.158 10.072 1.00 89.75 94 ALA A C 1
ATOM 751 O O . ALA A 1 94 ? -8.894 -2.246 10.442 1.00 89.75 94 ALA A O 1
ATOM 752 N N . VAL A 1 95 ? -8.145 -0.913 8.793 1.00 94.25 95 VAL A N 1
ATOM 753 C CA . VAL A 1 95 ? -8.318 -1.892 7.709 1.00 94.25 95 VAL A CA 1
ATOM 754 C C . VAL A 1 95 ? -7.515 -3.151 8.020 1.00 94.25 95 VAL A C 1
ATOM 756 O O . VAL A 1 95 ? -6.338 -3.075 8.359 1.00 94.25 95 VAL A O 1
ATOM 759 N N . LYS A 1 96 ? -8.131 -4.327 7.881 1.00 94.25 96 LYS A N 1
ATOM 760 C CA . LYS A 1 96 ? -7.472 -5.598 8.218 1.00 94.25 96 LYS A CA 1
ATOM 761 C C . LYS A 1 96 ? -6.374 -5.952 7.219 1.00 94.25 96 LYS A C 1
ATOM 763 O O . LYS A 1 96 ? -5.327 -6.447 7.628 1.00 94.25 96 LYS A O 1
ATOM 768 N N . ARG A 1 97 ? -6.606 -5.695 5.926 1.00 96.44 97 ARG A N 1
ATOM 769 C CA . ARG A 1 97 ? -5.688 -6.050 4.837 1.00 96.44 97 ARG A CA 1
ATOM 770 C C . ARG A 1 97 ? -5.506 -4.928 3.821 1.00 96.44 97 ARG A C 1
ATOM 772 O O . ARG A 1 97 ? -6.468 -4.331 3.348 1.00 96.44 97 ARG A O 1
ATOM 779 N N . ILE A 1 98 ? -4.266 -4.710 3.408 1.00 97.25 98 ILE A N 1
ATOM 780 C CA . ILE A 1 98 ? -3.901 -3.807 2.319 1.00 97.25 98 ILE A CA 1
ATOM 781 C C . ILE A 1 98 ? -3.221 -4.615 1.218 1.00 97.25 98 ILE A C 1
ATOM 783 O O . ILE A 1 98 ? -2.291 -5.371 1.481 1.00 97.25 98 ILE A O 1
ATOM 787 N N . VAL A 1 99 ? -3.658 -4.431 -0.024 1.00 97.56 99 VAL A N 1
ATOM 788 C CA . VAL A 1 99 ? -2.948 -4.916 -1.213 1.00 97.56 99 VAL A CA 1
ATOM 789 C C . VAL A 1 99 ? -2.352 -3.703 -1.913 1.00 97.56 99 VAL A C 1
ATOM 791 O O . VAL A 1 99 ? -3.066 -2.896 -2.504 1.00 97.56 99 VAL A O 1
ATOM 794 N N . ALA A 1 100 ? -1.041 -3.540 -1.799 1.00 95.56 100 ALA A N 1
ATOM 795 C CA . ALA A 1 100 ? -0.299 -2.427 -2.368 1.00 95.56 100 ALA A CA 1
ATOM 796 C C . ALA A 1 100 ? 0.345 -2.851 -3.693 1.00 95.56 100 ALA A C 1
ATOM 798 O O . ALA A 1 100 ? 1.138 -3.786 -3.720 1.00 95.56 100 ALA A O 1
ATOM 799 N N . VAL A 1 101 ? 0.019 -2.162 -4.782 1.00 95.25 101 VAL A N 1
ATOM 800 C CA . VAL A 1 101 ? 0.544 -2.419 -6.128 1.00 95.25 101 VAL A CA 1
ATOM 801 C C . VAL A 1 101 ? 1.480 -1.282 -6.508 1.00 95.25 101 VAL A C 1
ATOM 803 O O . VAL A 1 101 ? 1.052 -0.138 -6.612 1.00 95.25 101 VAL A O 1
ATOM 806 N N . PHE A 1 102 ? 2.753 -1.587 -6.715 1.00 93.06 102 PHE A N 1
ATOM 807 C CA . PHE A 1 102 ? 3.791 -0.628 -7.068 1.00 93.06 102 PHE A CA 1
ATOM 808 C C . PHE A 1 102 ? 4.218 -0.844 -8.511 1.00 93.06 102 PHE A C 1
ATOM 810 O O . PHE A 1 102 ? 4.761 -1.896 -8.834 1.00 93.06 102 PHE A O 1
ATOM 817 N N . THR A 1 103 ? 4.024 0.158 -9.366 1.00 90.12 103 THR A N 1
ATOM 818 C CA . THR A 1 103 ? 4.536 0.125 -10.747 1.00 90.12 103 THR A CA 1
ATOM 819 C C . THR A 1 103 ? 5.994 0.584 -10.852 1.00 90.12 103 THR A C 1
ATOM 821 O O . THR A 1 103 ? 6.598 0.453 -11.905 1.00 90.12 103 THR A O 1
ATOM 824 N N . ASP A 1 104 ? 6.557 1.153 -9.780 1.00 84.69 104 ASP A N 1
ATOM 825 C CA . ASP A 1 104 ? 7.983 1.478 -9.659 1.00 84.69 104 ASP A CA 1
ATOM 826 C C . ASP A 1 104 ? 8.498 1.053 -8.267 1.00 84.69 104 ASP A C 1
ATOM 828 O O . ASP A 1 104 ? 8.063 1.609 -7.246 1.00 84.69 104 ASP A O 1
ATOM 832 N N . PRO A 1 105 ? 9.447 0.103 -8.179 1.00 81.69 105 PRO A N 1
ATOM 833 C CA . PRO A 1 105 ? 9.945 -0.407 -6.905 1.00 81.69 105 PRO A CA 1
ATOM 834 C C . PRO A 1 105 ? 10.759 0.619 -6.100 1.00 81.69 105 PRO A C 1
ATOM 836 O O . PRO A 1 105 ? 10.942 0.446 -4.894 1.00 81.69 105 PRO A O 1
ATOM 839 N N . LYS A 1 106 ? 11.235 1.719 -6.701 1.00 82.25 106 LYS A N 1
ATOM 840 C CA . LYS A 1 106 ? 12.125 2.677 -6.017 1.00 82.25 106 LYS A CA 1
ATOM 841 C C . LYS A 1 106 ? 11.462 3.428 -4.850 1.00 82.25 106 LYS A C 1
ATOM 843 O O . LYS A 1 106 ? 12.172 4.003 -4.026 1.00 82.25 106 LYS A O 1
ATOM 848 N N . GLY A 1 107 ? 10.129 3.499 -4.803 1.00 78.75 107 GLY A N 1
ATOM 849 C CA . GLY A 1 107 ? 9.357 4.127 -3.714 1.00 78.75 107 GLY A CA 1
ATOM 850 C C . GLY A 1 107 ? 8.826 3.141 -2.667 1.00 78.75 107 GLY A C 1
ATOM 851 O O . GLY A 1 107 ? 8.431 3.553 -1.574 1.00 78.75 107 GLY A O 1
ATOM 852 N N . LEU A 1 108 ? 8.874 1.842 -2.979 1.00 88.81 108 LEU A N 1
ATOM 853 C CA . LEU A 1 108 ? 8.222 0.779 -2.219 1.00 88.81 108 LEU A CA 1
ATOM 854 C C . LEU A 1 108 ? 8.654 0.762 -0.754 1.00 88.81 108 LEU A C 1
ATOM 856 O O . LEU A 1 108 ? 7.813 0.706 0.139 1.00 88.81 108 LEU A O 1
ATOM 860 N N . SER A 1 109 ? 9.957 0.860 -0.484 1.00 89.56 109 SER A N 1
ATOM 861 C CA . SER A 1 109 ? 10.490 0.774 0.882 1.00 89.56 109 SER A CA 1
ATOM 862 C C . SER A 1 109 ? 9.969 1.883 1.801 1.00 89.56 109 SER A C 1
ATOM 864 O O . SER A 1 109 ? 9.712 1.630 2.979 1.00 89.56 109 SER A O 1
ATOM 866 N N . LYS A 1 110 ? 9.759 3.096 1.273 1.00 89.75 110 LYS A N 1
ATOM 867 C CA . LYS A 1 110 ? 9.225 4.232 2.038 1.00 89.75 110 LYS A CA 1
ATOM 868 C C . LYS A 1 110 ? 7.743 4.064 2.334 1.00 89.75 110 LYS A C 1
ATOM 870 O O . LYS A 1 110 ? 7.335 4.219 3.484 1.00 89.75 110 LYS A O 1
ATOM 875 N N . ASP A 1 111 ? 6.953 3.718 1.322 1.00 91.25 111 ASP A N 1
ATOM 876 C CA . ASP A 1 111 ? 5.509 3.537 1.475 1.00 91.25 111 ASP A CA 1
ATOM 877 C C . ASP A 1 111 ? 5.194 2.340 2.384 1.00 91.25 111 ASP A C 1
ATOM 879 O O . ASP A 1 111 ? 4.422 2.472 3.335 1.00 91.25 111 ASP A O 1
ATOM 883 N N . VAL A 1 112 ? 5.882 1.210 2.193 1.00 93.19 112 VAL A N 1
ATOM 884 C CA . VAL A 1 112 ? 5.800 0.054 3.100 1.00 93.19 112 VAL A CA 1
ATOM 885 C C . VAL A 1 112 ? 6.283 0.427 4.504 1.00 93.19 112 VAL A C 1
ATOM 887 O O . VAL A 1 112 ? 5.669 0.019 5.485 1.00 93.19 112 VAL A O 1
ATOM 890 N N . GLY A 1 113 ? 7.335 1.241 4.635 1.00 93.25 113 GLY A N 1
ATOM 891 C CA . GLY A 1 113 ? 7.798 1.757 5.925 1.00 93.25 113 GLY A CA 1
ATOM 892 C C . GLY A 1 113 ? 6.727 2.568 6.661 1.00 93.25 113 GLY A C 1
ATOM 893 O O . GLY A 1 113 ? 6.512 2.371 7.857 1.00 93.25 113 GLY A O 1
ATOM 894 N N . HIS A 1 114 ? 5.995 3.428 5.951 1.00 92.88 114 HIS A N 1
ATOM 895 C CA . HIS A 1 114 ? 4.862 4.155 6.519 1.00 92.88 114 HIS A CA 1
ATOM 896 C C . HIS A 1 114 ? 3.721 3.231 6.944 1.00 92.88 114 HIS A C 1
ATOM 898 O O . HIS A 1 114 ? 3.150 3.438 8.011 1.00 92.88 114 HIS A O 1
ATOM 904 N N . LEU A 1 115 ? 3.400 2.205 6.154 1.00 94.19 115 LEU A N 1
ATOM 905 C CA . LEU A 1 115 ? 2.383 1.218 6.525 1.00 94.19 115 LEU A CA 1
ATOM 906 C C . LEU A 1 115 ? 2.818 0.388 7.744 1.00 94.19 115 LEU A C 1
ATOM 908 O O . LEU A 1 115 ? 2.023 0.170 8.653 1.00 94.19 115 LEU A O 1
ATOM 912 N N . LYS A 1 116 ? 4.101 0.028 7.850 1.00 94.56 116 LYS A N 1
ATOM 913 C CA . LYS A 1 116 ? 4.656 -0.623 9.048 1.00 94.56 116 LYS A CA 1
ATOM 914 C C . LYS A 1 116 ? 4.520 0.242 10.301 1.00 94.56 116 LYS A C 1
ATOM 916 O O . LYS A 1 116 ? 4.115 -0.258 11.344 1.00 94.56 116 LYS A O 1
ATOM 921 N N . GLN A 1 117 ? 4.766 1.551 10.196 1.00 93.44 117 GLN A N 1
ATOM 922 C CA . GLN A 1 117 ? 4.534 2.506 11.295 1.00 93.44 117 GLN A CA 1
ATOM 923 C C . GLN A 1 117 ? 3.056 2.613 11.710 1.00 93.44 117 GLN A C 1
ATOM 925 O O . GLN A 1 117 ? 2.759 3.102 12.798 1.00 93.44 117 GLN A O 1
ATOM 930 N N . LEU A 1 118 ? 2.124 2.187 10.852 1.00 93.38 118 LEU A N 1
ATOM 931 C CA . LEU A 1 118 ? 0.697 2.086 11.168 1.00 93.38 118 LEU A CA 1
ATOM 932 C C . LEU A 1 118 ? 0.308 0.733 11.787 1.00 93.38 118 LEU A C 1
ATOM 934 O O . LEU A 1 118 ? -0.861 0.551 12.106 1.00 93.38 118 LEU A O 1
ATOM 938 N N . GLY A 1 119 ? 1.261 -0.185 11.980 1.00 94.56 119 GLY A N 1
ATOM 939 C CA . GLY A 1 119 ? 1.030 -1.502 12.577 1.00 94.56 119 GLY A CA 1
ATOM 940 C C . GLY A 1 119 ? 0.814 -2.632 11.570 1.00 94.56 119 GLY A C 1
ATOM 941 O O . GLY A 1 119 ? 0.435 -3.726 11.972 1.00 94.56 119 GLY A O 1
ATOM 942 N N . TYR A 1 120 ? 1.048 -2.405 10.276 1.00 95.81 120 TYR A N 1
ATOM 943 C CA . TYR A 1 120 ? 0.906 -3.454 9.264 1.00 95.81 120 TYR A CA 1
ATOM 944 C C . TYR A 1 120 ? 2.195 -4.279 9.107 1.00 95.81 120 TYR A C 1
ATOM 946 O O . TYR A 1 120 ? 3.294 -3.721 9.059 1.00 95.81 120 TYR A O 1
ATOM 954 N N . SER A 1 121 ? 2.080 -5.600 8.978 1.00 95.56 121 SER A N 1
ATOM 955 C CA . SER A 1 121 ? 3.158 -6.491 8.521 1.00 95.56 121 SER A CA 1
ATOM 956 C C . SER A 1 121 ? 3.002 -6.781 7.035 1.00 95.56 121 SER A C 1
ATOM 958 O O . SER A 1 121 ? 1.884 -6.842 6.540 1.00 95.56 121 SER A O 1
ATOM 960 N N . ALA A 1 122 ? 4.118 -6.920 6.316 1.00 94.50 122 ALA A N 1
ATOM 961 C CA . ALA A 1 122 ? 4.100 -7.424 4.946 1.00 94.50 122 ALA A CA 1
ATOM 962 C C . ALA A 1 122 ? 4.202 -8.949 5.012 1.00 94.50 122 ALA A C 1
ATOM 964 O O . ALA A 1 122 ? 5.213 -9.455 5.499 1.00 94.50 122 ALA A O 1
ATOM 965 N N . ASP A 1 123 ? 3.167 -9.637 4.545 1.00 93.19 123 ASP A N 1
ATOM 966 C CA . ASP A 1 123 ? 3.041 -11.090 4.688 1.00 93.19 123 ASP A CA 1
ATOM 967 C C . ASP A 1 123 ? 3.390 -11.820 3.388 1.00 93.19 123 ASP A C 1
ATOM 969 O O . ASP A 1 123 ? 3.890 -12.938 3.423 1.00 93.19 123 ASP A O 1
ATOM 973 N N . ASP A 1 124 ? 3.145 -11.181 2.240 1.00 94.88 124 ASP A N 1
ATOM 974 C CA . ASP A 1 124 ? 3.470 -11.727 0.923 1.00 94.88 124 ASP A CA 1
ATOM 975 C C . ASP A 1 124 ? 3.928 -10.611 -0.024 1.00 94.88 124 ASP A C 1
ATOM 977 O O . ASP A 1 124 ? 3.435 -9.477 0.030 1.00 94.88 124 ASP A O 1
ATOM 981 N N . ILE A 1 125 ? 4.887 -10.934 -0.891 1.00 95.88 125 ILE A N 1
ATOM 982 C CA . ILE A 1 125 ? 5.446 -10.032 -1.898 1.00 95.88 125 ILE A CA 1
ATOM 983 C C . ILE A 1 125 ? 5.553 -10.803 -3.208 1.00 95.88 125 ILE A C 1
ATOM 985 O O . ILE A 1 125 ? 6.304 -11.770 -3.317 1.00 95.88 125 ILE A O 1
ATOM 989 N N . LYS A 1 126 ? 4.849 -10.324 -4.232 1.00 96.25 126 LYS A N 1
ATOM 990 C CA . LYS A 1 126 ? 4.898 -10.869 -5.589 1.00 96.25 126 LYS A CA 1
ATOM 991 C C . LYS A 1 126 ? 5.501 -9.852 -6.534 1.00 96.25 126 LYS A C 1
ATOM 993 O O . LYS A 1 126 ? 5.084 -8.697 -6.560 1.00 96.25 126 LYS A O 1
ATOM 998 N N . VAL A 1 127 ? 6.459 -10.296 -7.333 1.00 94.69 127 VAL A N 1
ATOM 999 C CA . VAL A 1 127 ? 7.038 -9.501 -8.417 1.00 94.69 127 VAL A CA 1
ATOM 1000 C C . VAL A 1 127 ? 6.481 -10.034 -9.727 1.00 94.69 127 VAL A C 1
ATOM 1002 O O . VAL A 1 127 ? 6.507 -11.238 -9.972 1.00 94.69 127 VAL A O 1
ATOM 1005 N N . ILE A 1 128 ? 5.940 -9.135 -10.535 1.00 92.81 128 ILE A N 1
ATOM 1006 C CA . ILE A 1 128 ? 5.321 -9.420 -11.821 1.00 92.81 128 ILE A CA 1
ATOM 1007 C C . ILE A 1 128 ? 6.153 -8.709 -12.881 1.00 92.81 128 ILE A C 1
ATOM 1009 O O . ILE A 1 128 ? 6.341 -7.493 -12.816 1.00 92.81 128 ILE A O 1
ATOM 1013 N N . ASP A 1 129 ? 6.639 -9.471 -13.855 1.00 91.12 129 ASP A N 1
ATOM 1014 C CA . ASP A 1 129 ? 7.161 -8.912 -15.097 1.00 91.12 129 ASP A CA 1
ATOM 1015 C C . ASP A 1 129 ? 5.968 -8.416 -15.921 1.00 91.12 129 ASP A C 1
ATOM 1017 O O . ASP A 1 129 ? 5.197 -9.209 -16.465 1.00 91.12 129 ASP A O 1
ATOM 1021 N N . ALA A 1 130 ? 5.745 -7.102 -15.901 1.00 86.69 130 ALA A N 1
ATOM 1022 C CA . ALA A 1 130 ? 4.597 -6.498 -16.567 1.00 86.69 130 ALA A CA 1
ATOM 1023 C C . ALA A 1 130 ? 4.828 -6.352 -18.074 1.00 86.69 130 ALA A C 1
ATOM 1025 O O . ALA A 1 130 ? 3.862 -6.296 -18.836 1.00 86.69 130 ALA A O 1
ATOM 1026 N N . GLN A 1 131 ? 6.092 -6.302 -18.500 1.00 86.75 131 GLN A N 1
ATOM 1027 C CA . GLN A 1 131 ? 6.459 -6.131 -19.892 1.00 86.75 131 GLN A CA 1
ATOM 1028 C C . GLN A 1 131 ? 7.739 -6.926 -20.200 1.00 86.75 131 GLN A C 1
ATOM 1030 O O . GLN A 1 131 ? 8.852 -6.404 -20.043 1.00 86.75 131 GLN A O 1
ATOM 1035 N N . PRO A 1 132 ? 7.582 -8.162 -20.714 1.00 84.50 132 PRO A N 1
ATOM 1036 C CA . PRO A 1 132 ? 8.702 -9.032 -21.036 1.00 84.50 132 PRO A CA 1
ATOM 1037 C C . PRO A 1 132 ? 9.713 -8.348 -21.958 1.00 84.50 132 PRO A C 1
ATOM 1039 O O . PRO A 1 132 ? 9.354 -7.770 -22.985 1.00 84.50 132 PRO A O 1
ATOM 1042 N N . GLY A 1 133 ? 10.991 -8.425 -21.591 1.00 83.88 133 GLY A N 1
ATOM 1043 C CA . GLY A 1 133 ? 12.091 -7.804 -22.337 1.00 83.88 133 GLY A CA 1
ATOM 1044 C C . GLY A 1 133 ? 12.391 -6.351 -21.950 1.00 83.88 133 GLY A C 1
ATOM 1045 O O . GLY A 1 133 ? 13.310 -5.757 -22.512 1.00 83.88 133 GLY A O 1
ATOM 1046 N N . THR A 1 134 ? 11.672 -5.789 -20.975 1.00 84.44 134 THR A N 1
ATOM 1047 C CA . THR A 1 134 ? 12.015 -4.512 -20.327 1.00 84.44 134 THR A CA 1
ATOM 1048 C C . THR A 1 134 ? 12.457 -4.730 -18.877 1.00 84.44 134 THR A C 1
ATOM 1050 O O . THR A 1 134 ? 12.413 -5.844 -18.363 1.00 84.44 134 THR A O 1
ATOM 1053 N N . MET A 1 135 ? 12.923 -3.670 -18.209 1.00 81.25 135 MET A N 1
ATOM 1054 C CA . MET A 1 135 ? 13.216 -3.695 -16.766 1.00 81.25 135 MET A CA 1
ATOM 1055 C C . MET A 1 135 ? 12.007 -3.272 -15.912 1.00 81.25 135 MET A C 1
ATOM 1057 O O . MET A 1 135 ? 12.166 -3.019 -14.714 1.00 81.25 135 MET A O 1
ATOM 1061 N N . ASP A 1 136 ? 10.818 -3.173 -16.512 1.00 85.38 136 ASP A N 1
ATOM 1062 C CA . ASP A 1 136 ? 9.618 -2.690 -15.840 1.00 85.38 136 ASP A CA 1
ATOM 1063 C C . ASP A 1 136 ? 8.950 -3.821 -15.057 1.00 85.38 136 ASP A C 1
ATOM 1065 O O . ASP A 1 136 ? 8.302 -4.720 -15.595 1.00 85.38 136 ASP A O 1
ATOM 1069 N N . VAL A 1 137 ? 9.118 -3.758 -13.739 1.00 90.00 137 VAL A N 1
ATOM 1070 C CA . VAL A 1 137 ? 8.556 -4.724 -12.798 1.00 90.00 137 VAL A CA 1
ATOM 1071 C C . VAL A 1 137 ? 7.455 -4.082 -11.971 1.00 90.00 137 VAL A C 1
ATOM 1073 O O . VAL A 1 137 ? 7.614 -2.989 -11.424 1.00 90.00 137 VAL A O 1
ATOM 1076 N N . VAL A 1 138 ? 6.347 -4.801 -11.826 1.00 93.06 138 VAL A N 1
ATOM 1077 C CA . VAL A 1 138 ? 5.278 -4.453 -10.893 1.00 93.06 138 VAL A CA 1
ATOM 1078 C C . VAL A 1 138 ? 5.453 -5.290 -9.639 1.00 93.06 138 VAL A C 1
ATOM 1080 O O . VAL A 1 138 ? 5.578 -6.510 -9.701 1.00 93.06 138 VAL A O 1
ATOM 1083 N N . VAL A 1 139 ? 5.447 -4.645 -8.478 1.00 94.94 139 VAL A N 1
ATOM 1084 C CA . VAL A 1 139 ? 5.549 -5.333 -7.191 1.00 94.94 139 VAL A CA 1
ATOM 1085 C C . VAL A 1 139 ? 4.223 -5.223 -6.461 1.00 94.94 139 VAL A C 1
ATOM 1087 O O . VAL A 1 139 ? 3.743 -4.126 -6.193 1.00 94.94 139 VAL A O 1
ATOM 1090 N N . VAL A 1 140 ? 3.634 -6.360 -6.113 1.00 96.50 140 VAL A N 1
ATOM 1091 C CA . VAL A 1 140 ? 2.427 -6.446 -5.295 1.00 96.50 140 VAL A CA 1
ATOM 1092 C C . VAL A 1 140 ? 2.828 -6.886 -3.896 1.00 96.50 140 VAL A C 1
ATOM 1094 O O . VAL A 1 140 ? 3.440 -7.934 -3.720 1.00 96.50 140 VAL A O 1
ATOM 1097 N N . VAL A 1 141 ? 2.479 -6.089 -2.895 1.00 97.12 141 VAL A N 1
ATOM 1098 C CA . VAL A 1 141 ? 2.734 -6.376 -1.484 1.00 97.12 141 VAL A CA 1
ATOM 1099 C C . VAL A 1 141 ? 1.398 -6.544 -0.781 1.00 97.12 141 VAL A C 1
ATOM 1101 O O . VAL A 1 141 ? 0.571 -5.631 -0.784 1.00 97.12 141 VAL A O 1
ATOM 1104 N N . GLN A 1 142 ? 1.190 -7.695 -0.153 1.00 97.50 142 GLN A N 1
ATOM 1105 C CA . GLN A 1 142 ? 0.069 -7.903 0.751 1.00 97.50 142 GLN A CA 1
ATOM 1106 C C . GLN A 1 142 ? 0.512 -7.574 2.174 1.00 97.50 142 GLN A C 1
ATOM 1108 O O . GLN A 1 142 ? 1.487 -8.132 2.678 1.00 97.50 142 GLN A O 1
ATOM 1113 N N . LEU A 1 143 ? -0.226 -6.680 2.828 1.00 96.94 143 LEU A N 1
ATOM 1114 C CA . LEU A 1 143 ? -0.002 -6.309 4.213 1.00 96.94 143 LEU A CA 1
ATOM 1115 C C . LEU A 1 143 ? -1.233 -6.603 5.064 1.00 96.94 143 LEU A C 1
ATOM 1117 O O . LEU A 1 143 ? -2.351 -6.315 4.642 1.00 96.94 143 LEU A O 1
ATOM 1121 N N . ASN A 1 144 ? -1.038 -7.117 6.274 1.00 96.38 144 ASN A N 1
ATOM 1122 C CA . ASN A 1 144 ? -2.112 -7.315 7.243 1.00 96.38 144 ASN A CA 1
ATOM 1123 C C . ASN A 1 144 ? -1.839 -6.502 8.513 1.00 96.38 144 ASN A C 1
ATOM 1125 O O . ASN A 1 144 ? -0.692 -6.292 8.909 1.00 96.38 144 ASN A O 1
ATOM 1129 N N . LEU A 1 145 ? -2.900 -5.991 9.133 1.00 95.00 145 LEU A N 1
ATOM 1130 C CA . LEU A 1 145 ? -2.802 -5.259 10.389 1.00 95.00 145 LEU A CA 1
ATOM 1131 C C . LEU A 1 145 ? -2.457 -6.241 11.512 1.00 95.00 145 LEU A C 1
ATOM 1133 O O . LEU A 1 145 ? -3.192 -7.203 11.743 1.00 95.00 145 LEU A O 1
ATOM 1137 N N . LYS A 1 146 ? -1.353 -6.000 12.224 1.00 90.56 146 LYS A N 1
ATOM 1138 C CA . LYS A 1 146 ? -0.960 -6.841 13.354 1.00 90.56 146 LYS A CA 1
ATOM 1139 C C . LYS A 1 146 ? -2.016 -6.757 14.451 1.00 90.56 146 LYS A C 1
ATOM 1141 O O . LYS A 1 146 ? -2.344 -5.675 14.938 1.00 90.56 146 LYS A O 1
ATOM 1146 N N . SER A 1 147 ? -2.529 -7.909 14.867 1.00 73.12 147 SER A N 1
ATOM 1147 C CA . SER A 1 147 ? -3.357 -7.993 16.064 1.00 73.12 147 SER A CA 1
ATOM 1148 C C . SER A 1 147 ? -2.459 -7.845 17.289 1.00 73.12 147 SER A C 1
ATOM 1150 O O . SER A 1 147 ? -1.447 -8.529 17.402 1.00 73.12 147 SER A O 1
ATOM 1152 N N . ALA A 1 148 ? -2.847 -7.012 18.256 1.00 63.28 148 ALA A N 1
ATOM 1153 C CA . ALA A 1 148 ? -2.105 -6.831 19.511 1.00 63.28 148 ALA A CA 1
ATOM 1154 C C . ALA A 1 148 ? -1.959 -8.123 20.354 1.00 63.28 148 ALA A C 1
ATOM 1156 O O . ALA A 1 148 ? -1.326 -8.102 21.404 1.00 63.28 148 ALA A O 1
ATOM 1157 N N . LYS A 1 149 ? -2.560 -9.243 19.926 1.00 56.09 149 LYS A N 1
ATOM 1158 C CA . LYS A 1 149 ? -2.506 -10.550 20.599 1.00 56.09 149 LYS A CA 1
ATOM 1159 C C . LYS A 1 149 ? -1.521 -11.555 19.985 1.00 56.09 149 LYS A C 1
ATOM 1161 O O . LYS A 1 149 ? -1.434 -12.658 20.509 1.00 56.09 149 LYS A O 1
ATOM 1166 N N . SER A 1 150 ? -0.812 -11.222 18.906 1.00 49.81 150 SER A N 1
ATOM 1167 C CA . SER A 1 150 ? 0.007 -12.193 18.153 1.00 49.81 150 SER A CA 1
ATOM 1168 C C . SER A 1 150 ? 1.521 -11.944 18.184 1.00 49.81 150 SER A C 1
ATOM 1170 O O . SER A 1 150 ? 2.229 -12.493 17.351 1.00 49.81 150 SER A O 1
ATOM 1172 N N . ASP A 1 151 ? 2.044 -11.162 19.131 1.00 50.09 151 ASP A N 1
ATOM 1173 C CA . ASP A 1 151 ? 3.498 -11.024 19.326 1.00 50.09 151 ASP A CA 1
ATOM 1174 C C . ASP A 1 151 ? 3.983 -11.991 20.421 1.00 50.09 151 ASP A C 1
ATOM 1176 O O . ASP A 1 151 ? 4.394 -11.582 21.505 1.00 50.09 151 ASP A O 1
ATOM 1180 N N . ASN A 1 152 ? 3.897 -13.295 20.148 1.00 46.94 152 ASN A N 1
ATOM 1181 C CA . ASN A 1 152 ? 4.582 -14.308 20.953 1.00 46.94 152 ASN A CA 1
ATOM 1182 C C . ASN A 1 152 ? 5.204 -15.425 20.101 1.00 46.94 152 ASN A C 1
ATOM 1184 O O . ASN A 1 152 ? 5.289 -16.560 20.558 1.00 46.94 152 ASN A O 1
ATOM 1188 N N . GLU A 1 153 ? 5.645 -15.114 18.877 1.00 49.75 153 GLU A N 1
ATOM 1189 C CA . GLU A 1 153 ? 6.433 -16.044 18.062 1.00 49.75 153 GLU A CA 1
ATOM 1190 C C . GLU A 1 153 ? 7.657 -15.351 17.433 1.00 49.75 153 GLU A C 1
ATOM 1192 O O . GLU A 1 153 ? 7.554 -14.419 16.639 1.00 49.75 153 GLU A O 1
ATOM 1197 N N . GLU A 1 154 ? 8.813 -15.834 17.898 1.00 48.41 154 GLU A N 1
ATOM 1198 C CA . GLU A 1 154 ? 10.159 -15.861 17.316 1.00 48.41 154 GLU A CA 1
ATOM 1199 C C . GLU A 1 154 ? 10.810 -14.564 16.808 1.00 48.41 154 GLU A C 1
ATOM 1201 O O . GLU A 1 154 ? 10.747 -14.166 15.644 1.00 48.41 154 GLU A O 1
ATOM 1206 N N . ILE A 1 155 ? 11.653 -14.015 17.686 1.00 44.56 155 ILE A N 1
ATOM 1207 C CA . ILE A 1 155 ? 12.920 -13.408 17.281 1.00 44.56 155 ILE A CA 1
ATOM 1208 C C . ILE A 1 155 ? 13.727 -14.508 16.577 1.00 44.56 155 ILE A C 1
ATOM 1210 O O . ILE A 1 155 ? 14.337 -15.350 17.231 1.00 44.56 155 ILE A O 1
ATOM 1214 N N . ILE A 1 156 ? 13.715 -14.513 15.244 1.00 50.69 156 ILE A N 1
ATOM 1215 C CA . ILE A 1 156 ? 14.686 -15.274 14.456 1.00 50.69 156 ILE A CA 1
ATOM 1216 C C . ILE A 1 156 ? 16.047 -14.625 14.718 1.00 50.69 156 ILE A C 1
ATOM 1218 O O . ILE A 1 156 ? 16.374 -13.571 14.168 1.00 50.69 156 ILE A O 1
ATOM 1222 N N . ASP A 1 157 ? 16.811 -15.239 15.615 1.00 42.81 157 ASP A N 1
ATOM 1223 C CA . ASP A 1 157 ? 18.219 -14.949 15.840 1.00 42.81 157 ASP A CA 1
ATOM 1224 C C . ASP A 1 157 ? 18.969 -15.327 14.556 1.00 42.81 157 ASP A C 1
ATOM 1226 O O . ASP A 1 157 ? 19.170 -16.501 14.248 1.00 42.81 157 ASP A O 1
ATOM 1230 N N . ILE A 1 158 ? 19.287 -14.333 13.726 1.00 47.72 158 ILE A N 1
ATOM 1231 C CA . ILE A 1 158 ? 20.121 -14.536 12.541 1.00 47.72 158 ILE A CA 1
ATOM 1232 C C . ILE A 1 158 ? 21.542 -14.752 13.071 1.00 47.72 158 ILE A C 1
ATOM 1234 O O . ILE A 1 158 ? 22.124 -13.790 13.587 1.00 47.72 158 ILE A O 1
ATOM 1238 N N . PRO A 1 159 ? 22.141 -15.953 12.951 1.00 46.16 159 PRO A N 1
ATOM 1239 C CA . PRO A 1 159 ? 23.500 -16.155 13.417 1.00 46.16 159 PRO A CA 1
ATOM 1240 C C . PRO A 1 159 ? 24.422 -15.218 12.637 1.00 46.16 159 PRO A C 1
ATOM 1242 O O . PRO A 1 159 ? 24.583 -15.329 11.419 1.00 46.16 159 PRO A O 1
ATOM 1245 N N . ARG A 1 160 ? 25.020 -14.257 13.352 1.00 44.66 160 ARG A N 1
ATOM 1246 C CA . ARG A 1 160 ? 26.116 -13.437 12.839 1.00 44.66 160 ARG A CA 1
ATOM 1247 C C . ARG A 1 160 ? 27.220 -14.386 12.391 1.00 44.66 160 ARG A C 1
ATOM 1249 O O . ARG A 1 160 ? 27.897 -14.985 13.223 1.00 44.66 160 ARG A O 1
ATOM 1256 N N . LEU A 1 161 ? 27.402 -14.508 11.079 1.00 46.22 161 LEU A N 1
ATOM 1257 C CA . LEU A 1 161 ? 28.568 -15.148 10.485 1.00 46.22 161 LEU A CA 1
ATOM 1258 C C . LEU A 1 161 ? 29.818 -14.398 10.963 1.00 46.22 161 LEU A C 1
ATOM 1260 O O . LEU A 1 161 ? 30.176 -13.343 10.441 1.00 46.22 161 LEU A O 1
ATOM 1264 N N . HIS A 1 162 ? 30.456 -14.936 12.001 1.00 49.81 162 HIS A N 1
ATOM 1265 C CA . HIS A 1 162 ? 31.798 -14.556 12.404 1.00 49.81 162 HIS A CA 1
ATOM 1266 C C . HIS A 1 162 ? 32.750 -14.968 11.281 1.00 49.81 162 HIS A C 1
ATOM 1268 O O . HIS A 1 162 ? 33.134 -16.130 11.170 1.00 49.81 162 HIS A O 1
ATOM 1274 N N . TYR A 1 163 ? 33.139 -14.008 10.446 1.00 54.62 163 TYR A N 1
ATOM 1275 C CA . TYR A 1 163 ? 34.291 -14.170 9.572 1.00 54.62 163 TYR A CA 1
ATOM 1276 C C . TYR A 1 163 ? 35.542 -14.286 10.451 1.00 54.62 163 TYR A C 1
ATOM 1278 O O . TYR A 1 163 ? 35.995 -13.306 11.040 1.00 54.62 163 TYR A O 1
ATOM 1286 N N . HIS A 1 164 ? 36.080 -15.500 10.575 1.00 49.56 164 HIS A N 1
ATOM 1287 C CA . HIS A 1 164 ? 37.464 -15.701 10.989 1.00 49.56 164 HIS A CA 1
ATOM 1288 C C . HIS A 1 164 ? 38.358 -15.296 9.819 1.00 49.56 164 HIS A C 1
ATOM 1290 O O . HIS A 1 164 ? 38.501 -16.032 8.843 1.00 49.56 164 HIS A O 1
ATOM 1296 N N . SER A 1 165 ? 38.940 -14.104 9.913 1.00 54.44 165 SER A N 1
ATOM 1297 C CA . SER A 1 165 ? 40.080 -13.723 9.089 1.00 54.44 165 SER A CA 1
ATOM 1298 C C . SER A 1 165 ? 41.254 -14.620 9.475 1.00 54.44 165 SER A C 1
ATOM 1300 O O . SER A 1 165 ? 41.869 -14.426 10.519 1.00 54.44 165 SER A O 1
ATOM 1302 N N . HIS A 1 166 ? 41.539 -15.629 8.654 1.00 56.50 166 HIS A N 1
ATOM 1303 C CA . HIS A 1 166 ? 42.812 -16.334 8.710 1.00 56.50 166 HIS A CA 1
ATOM 1304 C C . HIS A 1 166 ? 43.890 -15.397 8.158 1.00 56.50 166 HIS A C 1
ATOM 1306 O O . HIS A 1 166 ? 43.965 -15.154 6.953 1.00 56.50 166 HIS A O 1
ATOM 1312 N N . GLU A 1 167 ? 44.704 -14.854 9.058 1.00 60.09 167 GLU A N 1
ATOM 1313 C CA . GLU A 1 167 ? 46.019 -14.325 8.719 1.00 60.09 167 GLU A CA 1
ATOM 1314 C C . GLU A 1 167 ? 46.865 -15.480 8.170 1.00 60.09 167 GLU A C 1
ATOM 1316 O O . GLU A 1 167 ? 47.152 -16.442 8.879 1.00 60.09 167 GLU A O 1
ATOM 1321 N N . ASN A 1 168 ? 47.247 -15.394 6.898 1.00 56.34 168 ASN A N 1
ATOM 1322 C CA . ASN A 1 168 ? 48.332 -16.188 6.337 1.00 56.34 168 ASN A CA 1
ATOM 1323 C C . ASN A 1 168 ? 49.464 -15.226 5.962 1.00 56.34 168 ASN A C 1
ATOM 1325 O O . ASN A 1 168 ? 49.430 -14.612 4.896 1.00 56.34 168 ASN A O 1
ATOM 1329 N N . SER A 1 169 ? 50.453 -15.120 6.852 1.00 46.72 169 SER A N 1
ATOM 1330 C CA . SER A 1 169 ? 51.831 -14.768 6.490 1.00 46.72 169 SER A CA 1
ATOM 1331 C C . SER A 1 169 ? 52.527 -16.003 5.925 1.00 46.72 169 SER A C 1
ATOM 1333 O O . SER A 1 169 ? 52.399 -17.098 6.478 1.00 46.72 169 SER A O 1
ATOM 1335 N N . PRO A 1 170 ? 53.287 -15.826 4.845 1.00 60.69 170 PRO A N 1
ATOM 1336 C CA . PRO A 1 170 ? 54.708 -16.167 4.887 1.00 60.69 170 PRO A CA 1
ATOM 1337 C C . PRO A 1 170 ? 55.605 -14.930 4.787 1.00 60.69 170 PRO A C 1
ATOM 1339 O O . PRO A 1 170 ? 55.307 -14.033 3.966 1.00 60.69 170 PRO A O 1
#

InterPro domains:
  IPR029063 S-adenosyl-L-methionine-dependent methyltransferase superfamily [G3DSA:3.40.50.150] (24-144)

pLDDT: mean 70.85, std 20.1, range [41.19, 97.56]

Secondary structure (DSSP, 8-state):
----------------PPP------------------HHHHHHHHHHHHHHHHHHH-PPPPPSEEEEEEPSPPTTHHHH-SS-HHHHHHHHHHT-SEEEEEES-GGGHHHHHHHHHHTTEEEEEEEEEESSTTSS-EEEEEEEEEPPTT---S-----------------

Sequence (170 aa):
MDAIEQLEEEGPVFEITPPNDGLTKQRDEEDEHQAGTAAAAEEREVIKSRTDEWRTTTLPSPDIVVISFPPKSKRSEKEGNLPKLFRRWLRASAVKRIVAVFTDPKGLSKDVGHLKQLGYSADDIKVIDAQPGTMDVVVVVQLNLKSAKSDNEEIIDIPRLHYHSHENSP

Foldseek 3Di:
DDDPDDDPPDDDDDDPDDPDPPPDPDDDDDDDDDDDDPVVVVVVVVVVVVVVVVVPPDDQQEQEEEAEQDPDDPVCLVQHSQDPVNLVVCLVSVHFKYKYKYQDCSRVVNVVVSVVVSQKDFDDKDWDPPDPPDPGIIIITMIGHDDPPPPPDDPPPPPPPPPPPDDDDD

Radius of gyration: 29.47 Å; chains: 1; bounding box: 97×67×74 Å